Protein AF-A0A819NB88-F1 (afdb_monomer)

Structure (mmCIF, N/CA/C/O backbone):
data_AF-A0A819NB88-F1
#
_entry.id   AF-A0A819NB88-F1
#
loop_
_atom_site.group_PDB
_atom_site.id
_atom_site.type_symbol
_atom_site.label_atom_id
_atom_site.label_alt_id
_atom_site.label_comp_id
_atom_site.label_asym_id
_atom_site.label_entity_id
_atom_site.label_seq_id
_atom_site.pdbx_PDB_ins_code
_atom_site.Cartn_x
_atom_site.Cartn_y
_atom_site.Cartn_z
_atom_site.occupancy
_atom_site.B_iso_or_equiv
_atom_site.auth_seq_id
_atom_site.auth_comp_id
_atom_site.auth_asym_id
_atom_site.auth_atom_id
_atom_site.pdbx_PDB_model_num
ATOM 1 N N . MET A 1 1 ? -44.903 0.364 120.765 1.00 41.03 1 MET A N 1
ATOM 2 C CA . MET A 1 1 ? -45.884 1.171 120.006 1.00 41.03 1 MET A CA 1
ATOM 3 C C . MET A 1 1 ? -45.402 2.608 120.099 1.00 41.03 1 MET A C 1
ATOM 5 O O . MET A 1 1 ? -45.440 3.123 121.202 1.00 41.03 1 MET A O 1
ATOM 9 N N . LEU A 1 2 ? -44.846 3.276 119.097 1.00 46.16 2 LEU A N 1
ATOM 10 C CA . LEU A 1 2 ? -44.541 3.015 117.688 1.00 46.16 2 LEU A CA 1
ATOM 11 C C . LEU A 1 2 ? -43.170 3.693 117.451 1.00 46.16 2 LEU A C 1
ATOM 13 O O . LEU A 1 2 ? -42.995 4.814 117.918 1.00 46.16 2 LEU A O 1
ATOM 17 N N . GLU A 1 3 ? -42.210 3.021 116.813 1.00 48.19 3 GLU A N 1
ATOM 18 C CA . GLU A 1 3 ? -40.995 3.675 116.294 1.00 48.19 3 GLU A CA 1
ATOM 19 C C . GLU A 1 3 ? -41.360 4.338 114.958 1.00 48.19 3 GLU A C 1
ATOM 21 O O . GLU A 1 3 ? -41.889 3.677 114.063 1.00 48.19 3 GLU A O 1
ATOM 26 N N . GLU A 1 4 ? -41.154 5.652 114.853 1.00 57.44 4 GLU A N 1
ATOM 27 C CA . GLU A 1 4 ? -41.230 6.382 113.587 1.00 57.44 4 GLU A CA 1
ATOM 28 C C . GLU A 1 4 ? -39.918 6.162 112.831 1.00 57.44 4 GLU A C 1
ATOM 30 O O . GLU A 1 4 ? -38.840 6.495 113.318 1.00 57.44 4 GLU A O 1
ATOM 35 N N . ASN A 1 5 ? -40.019 5.552 111.652 1.00 51.88 5 ASN A N 1
ATOM 36 C CA . ASN A 1 5 ? -38.890 5.319 110.764 1.00 51.88 5 ASN A CA 1
ATOM 37 C C . ASN A 1 5 ? -38.631 6.590 109.947 1.00 51.88 5 ASN A C 1
ATOM 39 O O . ASN A 1 5 ? -39.502 7.035 109.199 1.00 51.88 5 ASN A O 1
ATOM 43 N N . GLU A 1 6 ? -37.430 7.140 110.080 1.00 57.09 6 GLU A N 1
ATOM 44 C CA . GLU A 1 6 ? -36.880 8.182 109.217 1.00 57.09 6 GLU A CA 1
ATOM 45 C C . GLU A 1 6 ? -36.514 7.536 107.870 1.00 57.09 6 GLU A C 1
ATOM 47 O O . GLU A 1 6 ? -35.694 6.619 107.806 1.00 57.09 6 GLU A O 1
ATOM 52 N N . TYR A 1 7 ? -37.223 7.923 106.809 1.00 55.72 7 TYR A N 1
ATOM 53 C CA . TYR A 1 7 ? -36.991 7.428 105.453 1.00 55.72 7 TYR A CA 1
ATOM 54 C C . TYR A 1 7 ? -35.897 8.295 104.817 1.00 55.72 7 TYR A C 1
ATOM 56 O O . TYR A 1 7 ? -36.127 9.470 104.542 1.00 55.72 7 TYR A O 1
ATOM 64 N N . ASP A 1 8 ? -34.706 7.718 104.669 1.00 55.00 8 ASP A N 1
ATOM 65 C CA . ASP A 1 8 ? -33.516 8.332 104.074 1.00 55.00 8 ASP A CA 1
ATOM 66 C C . ASP A 1 8 ? -33.595 8.217 102.542 1.00 55.00 8 ASP A C 1
ATOM 68 O O . ASP A 1 8 ? -33.533 7.118 101.986 1.00 55.00 8 ASP A O 1
ATOM 72 N N . ASP A 1 9 ? -33.808 9.354 101.880 1.00 57.56 9 ASP A N 1
ATOM 73 C CA . ASP A 1 9 ? -33.919 9.493 100.427 1.00 57.56 9 ASP A CA 1
ATOM 74 C C . ASP A 1 9 ? -32.519 9.741 99.845 1.00 57.56 9 ASP A C 1
ATOM 76 O O . ASP A 1 9 ? -32.111 10.877 99.601 1.00 57.56 9 ASP A O 1
ATOM 80 N N . ASN A 1 10 ? -31.739 8.667 99.700 1.00 53.78 10 ASN A N 1
ATOM 81 C CA . ASN A 1 10 ? -30.510 8.684 98.909 1.00 53.78 10 ASN A CA 1
ATOM 82 C C . ASN A 1 10 ? -30.825 8.161 97.503 1.00 53.78 10 ASN A C 1
ATOM 84 O O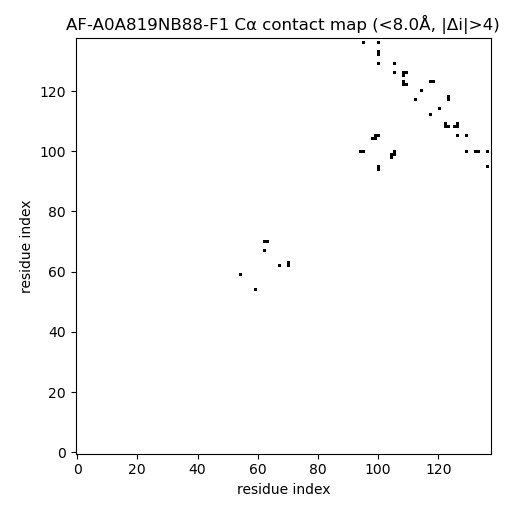 . ASN A 1 10 ? -30.751 6.960 97.237 1.00 53.78 10 ASN A O 1
ATOM 88 N N . ASP A 1 11 ? -31.171 9.081 96.604 1.00 56.72 11 ASP A N 1
ATOM 89 C CA . ASP A 1 11 ? -31.129 8.856 95.160 1.00 56.72 11 ASP A CA 1
ATOM 90 C C . ASP A 1 11 ? -29.655 8.791 94.710 1.00 56.72 11 ASP A C 1
ATOM 92 O O . ASP A 1 11 ? -29.019 9.804 94.414 1.00 56.72 11 ASP A O 1
ATOM 96 N N . ASP A 1 12 ? -29.090 7.583 94.669 1.00 61.56 12 ASP A N 1
ATOM 97 C CA . ASP A 1 12 ? -27.835 7.312 93.963 1.00 61.56 12 ASP A CA 1
ATOM 98 C C . ASP A 1 12 ? -28.084 7.394 92.444 1.00 61.56 12 ASP A C 1
ATOM 100 O O . ASP A 1 12 ? -28.512 6.431 91.799 1.00 61.56 12 ASP A O 1
ATOM 104 N N . GLU A 1 13 ? -27.813 8.559 91.855 1.00 64.00 13 GLU A N 1
ATOM 105 C CA . GLU A 1 13 ? -27.727 8.736 90.404 1.00 64.00 13 GLU A CA 1
ATOM 106 C C . GLU A 1 13 ? -26.443 8.049 89.887 1.00 64.00 13 GLU A C 1
ATOM 108 O O . GLU A 1 13 ? -25.339 8.400 90.316 1.00 64.00 13 GLU A O 1
ATOM 113 N N . PRO A 1 14 ? -26.524 7.046 88.991 1.00 58.50 14 PRO A N 1
ATOM 114 C CA . PRO A 1 14 ? -25.333 6.346 88.530 1.00 58.50 14 PRO A CA 1
ATOM 115 C C . PRO A 1 14 ? -24.528 7.227 87.561 1.00 58.50 14 PRO A C 1
ATOM 117 O O . PRO A 1 14 ? -24.892 7.392 86.397 1.00 58.50 14 PRO A O 1
ATOM 120 N N . GLU A 1 15 ? -23.397 7.767 88.022 1.00 60.06 15 GLU A N 1
ATOM 121 C CA . GLU A 1 15 ? -22.388 8.393 87.159 1.00 60.06 15 GLU A CA 1
ATOM 122 C C . GLU A 1 15 ? -21.710 7.331 86.269 1.00 60.06 15 GLU A C 1
ATOM 124 O O . GLU A 1 15 ? -20.837 6.573 86.704 1.00 60.06 15 GLU A O 1
ATOM 129 N N . ASP A 1 16 ? -22.080 7.284 84.989 1.00 65.69 16 ASP A N 1
ATOM 130 C CA . ASP A 1 16 ? -21.392 6.458 83.994 1.00 65.69 16 ASP A CA 1
ATOM 131 C C . ASP A 1 16 ? -19.926 6.924 83.803 1.00 65.69 16 ASP A C 1
ATOM 133 O O . ASP A 1 16 ? -19.669 8.102 83.522 1.00 65.69 16 ASP A O 1
ATOM 137 N N . PRO A 1 17 ? -18.917 6.030 83.873 1.00 66.88 17 PRO A N 1
ATOM 138 C CA . PRO A 1 17 ? -17.519 6.439 83.812 1.00 66.88 17 PRO A CA 1
ATOM 139 C C . PRO A 1 17 ? -17.124 6.964 82.412 1.00 66.88 17 PRO A C 1
ATOM 141 O O . PRO A 1 17 ? -17.436 6.341 81.388 1.00 66.88 17 PRO A O 1
ATOM 144 N N . PRO A 1 18 ? -16.301 8.033 82.320 1.00 61.72 18 PRO A N 1
ATOM 145 C CA . PRO A 1 18 ? -15.961 8.744 81.071 1.00 61.72 18 PRO A CA 1
ATOM 146 C C . PRO A 1 18 ? -15.148 7.916 80.057 1.00 61.72 18 PRO A C 1
ATOM 148 O O . PRO A 1 18 ? -14.792 8.390 78.974 1.00 61.72 18 PRO A O 1
ATOM 151 N N . ILE A 1 19 ? -14.807 6.680 80.416 1.00 61.75 19 ILE A N 1
ATOM 152 C CA . ILE A 1 19 ? -13.988 5.748 79.642 1.00 61.75 19 ILE A CA 1
ATOM 153 C C . ILE A 1 19 ? -14.857 4.990 78.622 1.00 61.75 19 ILE A C 1
ATOM 155 O O . ILE A 1 19 ? -14.417 4.770 77.491 1.00 61.75 19 ILE A O 1
ATOM 159 N N . ILE A 1 20 ? -16.113 4.680 78.969 1.00 61.00 20 ILE A N 1
ATOM 160 C CA . ILE A 1 20 ? -17.035 3.893 78.130 1.00 61.00 20 ILE A CA 1
ATOM 161 C C . ILE A 1 20 ? -17.519 4.728 76.931 1.00 61.00 20 ILE A C 1
ATOM 163 O O . ILE A 1 20 ? -17.490 4.267 75.788 1.00 61.00 20 ILE A O 1
ATOM 167 N N . LEU A 1 21 ? -17.821 6.011 77.158 1.00 64.88 21 LEU A N 1
ATOM 168 C CA . LEU A 1 21 ? -18.201 6.970 76.110 1.00 64.88 21 LEU A CA 1
ATOM 169 C C . LEU A 1 21 ? -17.074 7.223 75.090 1.00 64.88 21 LEU A C 1
ATOM 171 O O . LEU A 1 21 ? -17.323 7.365 73.889 1.00 64.88 21 LEU A O 1
ATOM 175 N N . LYS A 1 22 ? -15.809 7.246 75.538 1.00 62.16 22 LYS A N 1
ATOM 176 C CA . LYS A 1 22 ? -14.650 7.403 74.639 1.00 62.16 22 LYS A CA 1
ATOM 177 C C . LYS A 1 22 ? -14.455 6.181 73.743 1.00 62.16 22 LYS A C 1
ATOM 179 O O . LYS A 1 22 ? -14.184 6.349 72.552 1.00 62.16 22 LYS A O 1
ATOM 184 N N . GLN A 1 23 ? -14.635 4.976 74.287 1.00 64.81 23 GLN A N 1
ATOM 185 C CA . GLN A 1 23 ? -14.566 3.734 73.514 1.00 64.81 23 GLN A CA 1
ATOM 186 C C . GLN A 1 23 ? -15.693 3.638 72.476 1.00 64.81 23 GLN A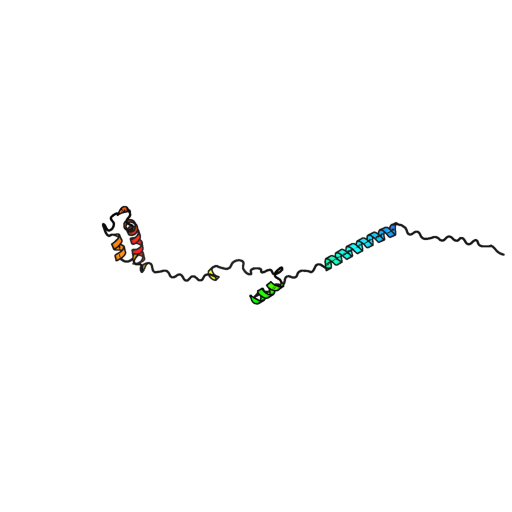 C 1
ATOM 188 O O . GLN A 1 23 ? -15.427 3.257 71.337 1.00 64.81 23 GLN A O 1
ATOM 193 N N . GLN A 1 24 ? -16.914 4.068 72.813 1.00 69.06 24 GLN A N 1
ATOM 194 C CA . GLN A 1 24 ? -18.048 4.109 71.877 1.00 69.06 24 GLN A CA 1
ATOM 195 C C . GLN A 1 24 ? -17.827 5.075 70.700 1.00 69.06 24 GLN A C 1
ATOM 197 O O . GLN A 1 24 ? -18.223 4.794 69.565 1.00 69.06 24 GLN A O 1
ATOM 202 N N . LYS A 1 25 ? -17.148 6.205 70.926 1.00 74.44 25 LYS A N 1
ATOM 203 C CA . LYS A 1 25 ? -16.829 7.165 69.857 1.00 74.44 25 LYS A CA 1
ATOM 204 C C . LYS A 1 25 ? -15.750 6.644 68.899 1.00 74.44 25 LYS A C 1
ATOM 206 O O . LYS A 1 25 ? -15.816 6.897 67.702 1.00 74.44 25 LYS A O 1
ATOM 211 N N . GLN A 1 26 ? -14.762 5.905 69.402 1.00 78.62 26 GLN A N 1
ATOM 212 C CA . GLN A 1 26 ? -13.693 5.355 68.560 1.00 78.62 26 GLN A CA 1
ATOM 213 C C . GLN A 1 26 ? -14.174 4.179 67.704 1.00 78.62 26 GLN A C 1
ATOM 215 O O . GLN A 1 26 ? -13.838 4.103 66.523 1.00 78.62 26 GLN A O 1
ATOM 220 N N . THR A 1 27 ? -15.004 3.294 68.261 1.00 85.06 27 THR A N 1
ATOM 221 C CA . THR A 1 27 ? -15.571 2.166 67.509 1.00 85.06 27 THR A CA 1
ATOM 222 C C . THR A 1 27 ? -16.519 2.643 66.415 1.00 85.06 27 THR A C 1
ATOM 224 O O . THR A 1 27 ? -16.420 2.170 65.286 1.00 85.06 27 THR A O 1
ATOM 227 N N . THR A 1 28 ? -17.371 3.634 66.688 1.00 88.06 28 THR A N 1
ATOM 228 C CA . THR A 1 28 ? -18.254 4.222 65.663 1.00 88.06 28 THR A CA 1
ATOM 229 C C . THR A 1 28 ? -17.474 4.876 64.524 1.00 88.06 28 THR A C 1
ATOM 231 O O . THR A 1 28 ? -17.836 4.691 63.366 1.00 88.06 28 THR A O 1
ATOM 234 N N . TRP A 1 29 ? -16.364 5.563 64.808 1.00 88.31 29 TRP A N 1
ATOM 235 C CA . TRP A 1 29 ? -15.491 6.119 63.766 1.00 88.31 29 TRP A CA 1
ATOM 236 C C . TRP A 1 29 ? -14.850 5.036 62.895 1.00 88.31 29 TRP A C 1
ATOM 238 O O . TRP A 1 29 ? -14.788 5.193 61.675 1.00 88.31 29 TRP A O 1
ATOM 248 N N . LEU A 1 30 ? -14.424 3.921 63.496 1.00 91.25 30 LEU A N 1
ATOM 249 C CA . LEU A 1 30 ? -13.908 2.772 62.751 1.00 91.25 30 LEU A CA 1
ATOM 250 C C . LEU A 1 30 ? -14.988 2.153 61.860 1.00 91.25 30 LEU A C 1
ATOM 252 O O . LEU A 1 30 ? -14.739 1.957 60.675 1.00 91.25 30 LEU A O 1
ATOM 256 N N . TYR A 1 31 ? -16.193 1.916 62.385 1.00 92.50 31 TYR A N 1
ATOM 257 C CA . TYR A 1 31 ? -17.306 1.377 61.597 1.00 92.50 31 TYR A CA 1
ATOM 258 C C . TYR A 1 31 ? -17.726 2.314 60.458 1.00 92.50 31 TYR A C 1
ATOM 260 O O . TYR A 1 31 ? -17.940 1.846 59.342 1.00 92.50 31 TYR A O 1
ATOM 268 N N . MET A 1 32 ? -17.782 3.627 60.697 1.00 90.81 32 MET A N 1
ATOM 269 C CA . MET A 1 32 ? -18.099 4.614 59.660 1.00 90.81 32 MET A CA 1
ATOM 270 C C . MET A 1 32 ? -17.015 4.681 58.579 1.00 90.81 32 MET A C 1
ATOM 272 O O . MET A 1 32 ? -17.339 4.705 57.394 1.00 90.81 32 MET A O 1
ATOM 276 N N . SER A 1 33 ? -15.735 4.652 58.962 1.00 91.75 33 SER A N 1
ATOM 277 C CA . SER A 1 33 ? -14.612 4.598 58.016 1.00 91.75 33 SER A CA 1
ATOM 278 C C . SER A 1 33 ? -14.663 3.333 57.154 1.00 91.75 33 SER A C 1
ATOM 280 O O . SER A 1 33 ? -14.572 3.398 55.928 1.00 91.75 33 SER A O 1
ATOM 282 N N . LEU A 1 34 ? -14.900 2.180 57.783 1.00 92.31 34 LEU A N 1
ATOM 283 C CA . LEU A 1 34 ? -14.989 0.887 57.108 1.00 92.31 34 LEU A CA 1
ATOM 284 C C . LEU A 1 34 ? -16.197 0.840 56.158 1.00 92.31 34 LEU A C 1
ATOM 286 O O . LEU A 1 34 ? -16.061 0.382 55.027 1.00 92.31 34 LEU A O 1
ATOM 290 N N . TYR A 1 35 ? -17.342 1.399 56.562 1.00 93.69 35 TYR A N 1
ATOM 291 C CA . TYR A 1 35 ? -18.529 1.532 55.713 1.00 93.69 35 TYR A CA 1
ATOM 292 C C . TYR A 1 35 ? -18.273 2.415 54.482 1.00 93.69 35 TYR A C 1
ATOM 294 O O . TYR A 1 35 ? -18.648 2.044 53.370 1.00 93.69 35 TYR A O 1
ATOM 302 N N . VAL A 1 36 ? -17.583 3.549 54.651 1.00 92.81 36 VAL A N 1
ATOM 303 C CA . VAL A 1 36 ? -17.209 4.437 53.537 1.00 92.81 36 VAL A CA 1
ATOM 304 C C . VAL A 1 36 ? -16.252 3.735 52.571 1.00 92.81 36 VAL A C 1
ATOM 306 O O . VAL A 1 36 ? -16.469 3.786 51.362 1.00 92.81 36 VAL A O 1
ATOM 309 N N . LEU A 1 37 ? -15.236 3.031 53.078 1.00 89.56 37 LEU A N 1
ATOM 310 C CA . LEU A 1 37 ? -14.299 2.266 52.247 1.00 89.56 37 LEU A CA 1
ATOM 311 C C . LEU A 1 37 ? -15.004 1.173 51.439 1.00 89.56 37 LEU A C 1
ATOM 313 O O . LEU A 1 37 ? -14.732 1.012 50.250 1.00 89.56 37 LEU A O 1
ATOM 317 N N . LEU A 1 38 ? -15.935 0.452 52.062 1.00 90.12 38 LEU A N 1
ATOM 318 C CA . LEU A 1 38 ? -16.703 -0.612 51.417 1.00 90.12 38 LEU A CA 1
ATOM 319 C C . LEU A 1 38 ? -17.643 -0.034 50.346 1.00 90.12 38 LEU A C 1
ATOM 321 O O . LEU A 1 38 ? -17.714 -0.557 49.234 1.00 90.12 38 LEU A O 1
ATOM 325 N N . TYR A 1 39 ? -18.283 1.100 50.638 1.00 91.38 39 TYR A N 1
ATOM 326 C CA . TYR A 1 39 ? -19.127 1.826 49.690 1.00 91.38 39 TYR A CA 1
ATOM 327 C C . TYR A 1 39 ? -18.345 2.330 48.467 1.00 91.38 39 TYR A C 1
ATOM 329 O O . TYR A 1 39 ? -18.809 2.183 47.336 1.00 91.38 39 TYR A O 1
ATOM 337 N N . VAL A 1 40 ? -17.144 2.881 48.667 1.00 88.44 40 VAL A N 1
ATOM 338 C CA . VAL A 1 40 ? -16.262 3.316 47.569 1.00 88.44 40 VAL A CA 1
ATOM 339 C C . VAL A 1 40 ? -15.729 2.114 46.785 1.00 88.44 40 VAL A C 1
ATOM 341 O O . VAL A 1 40 ? -15.708 2.150 45.558 1.00 88.44 40 VAL A O 1
ATOM 344 N N . GLY A 1 41 ? -15.358 1.027 47.466 1.00 84.56 41 GLY A N 1
ATOM 345 C CA . GLY A 1 41 ? -14.892 -0.215 46.848 1.00 84.56 41 GLY A CA 1
ATOM 346 C C . GLY A 1 41 ? -15.917 -0.816 45.885 1.00 84.56 41 GLY A C 1
ATOM 347 O O . GLY A 1 41 ? -15.578 -1.091 44.735 1.00 84.56 41 GLY A O 1
ATOM 348 N N . LEU A 1 42 ? -17.175 -0.931 46.327 1.00 82.50 42 LEU A N 1
ATOM 349 C CA . LEU A 1 42 ? -18.306 -1.433 45.532 1.00 82.50 42 LEU A CA 1
ATOM 350 C C . LEU A 1 42 ? -18.655 -0.541 44.334 1.00 82.50 42 LEU A C 1
ATOM 352 O O . LEU A 1 42 ? -19.232 -1.015 43.359 1.00 82.50 42 LEU A O 1
ATOM 356 N N . ARG A 1 43 ? -18.335 0.755 44.410 1.00 81.94 43 ARG A N 1
ATOM 357 C CA . ARG A 1 43 ? -18.595 1.722 43.339 1.00 81.94 43 ARG A CA 1
ATOM 358 C C . ARG A 1 43 ? -17.600 1.635 42.192 1.00 81.94 43 ARG A C 1
ATOM 360 O O . ARG A 1 43 ? -17.896 2.250 41.178 1.00 81.94 43 ARG A O 1
ATOM 367 N N . ASN A 1 44 ? -16.471 0.931 42.314 1.00 73.31 44 ASN A N 1
ATOM 368 C CA . ASN A 1 44 ? -15.522 0.784 41.208 1.00 73.31 44 ASN A CA 1
ATOM 369 C C . ASN A 1 44 ? -16.106 -0.182 40.166 1.00 73.31 44 ASN A C 1
ATOM 371 O O . ASN A 1 44 ? -16.107 -1.392 40.408 1.00 73.31 44 ASN A O 1
ATOM 375 N N . PRO A 1 45 ? -16.614 0.302 39.016 1.00 71.94 45 PRO A N 1
ATOM 376 C CA . PRO A 1 45 ? -17.075 -0.602 37.982 1.00 71.94 45 PRO A CA 1
ATOM 377 C C . PRO A 1 45 ? -15.847 -1.289 37.382 1.00 71.94 45 PRO A C 1
ATOM 379 O O . PRO A 1 45 ? -14.891 -0.635 36.960 1.00 71.94 45 PRO A O 1
ATOM 382 N N . GLN A 1 46 ? -15.849 -2.618 37.351 1.00 70.06 46 GLN A N 1
ATOM 383 C CA . GLN A 1 46 ? -14.808 -3.357 36.651 1.00 70.06 46 GLN A CA 1
ATOM 384 C C . GLN A 1 46 ? -14.999 -3.128 35.146 1.00 70.06 46 GLN A C 1
ATOM 386 O O . GLN A 1 46 ? -15.967 -3.614 34.563 1.00 70.06 46 GLN A O 1
ATOM 391 N N . ALA A 1 47 ? -14.096 -2.369 34.521 1.00 73.06 47 ALA A N 1
ATOM 392 C CA . ALA A 1 47 ? -14.099 -2.191 33.075 1.00 73.06 47 ALA A CA 1
ATOM 393 C C . ALA A 1 47 ? -13.832 -3.548 32.407 1.00 73.06 47 ALA A C 1
ATOM 395 O O . ALA A 1 47 ? -12.773 -4.149 32.603 1.00 73.06 47 ALA A O 1
ATOM 396 N N . GLN A 1 48 ? -14.808 -4.053 31.653 1.00 77.25 48 GLN A N 1
ATOM 397 C CA . GLN A 1 48 ? -14.646 -5.264 30.855 1.00 77.25 48 GLN A CA 1
ATOM 398 C C . GLN A 1 48 ? -14.265 -4.876 29.429 1.00 77.25 48 GLN A C 1
ATOM 400 O O . GLN A 1 48 ? -14.937 -4.064 28.799 1.00 77.25 48 GLN A O 1
ATOM 405 N N . VAL A 1 49 ? -13.183 -5.467 28.923 1.00 80.44 49 VAL A N 1
ATOM 406 C CA . VAL A 1 49 ? -12.762 -5.303 27.530 1.00 80.44 49 VAL A CA 1
ATOM 407 C C . VAL A 1 49 ? -13.437 -6.389 26.702 1.00 80.44 49 VAL A C 1
ATOM 409 O O . VAL A 1 49 ? -13.203 -7.575 26.930 1.00 80.44 49 VAL A O 1
ATOM 412 N N . ILE A 1 50 ? -14.268 -5.985 25.743 1.00 82.50 50 ILE A N 1
ATOM 413 C CA . ILE A 1 50 ? -14.927 -6.897 24.804 1.00 82.50 50 ILE A CA 1
ATOM 414 C C . ILE A 1 50 ? -14.118 -6.912 23.509 1.00 82.50 50 ILE A C 1
ATOM 416 O O . ILE A 1 50 ? -13.862 -5.867 22.914 1.00 82.50 50 ILE A O 1
ATOM 420 N N . THR A 1 51 ? -13.711 -8.100 23.065 1.00 81.62 51 THR A N 1
ATOM 421 C CA . THR A 1 51 ? -12.996 -8.290 21.800 1.00 81.62 51 THR A CA 1
ATOM 422 C C . THR A 1 51 ? -13.967 -8.733 20.709 1.00 81.62 51 THR A C 1
ATOM 424 O O . THR A 1 51 ? -14.682 -9.721 20.857 1.00 81.62 51 THR A O 1
ATOM 427 N N . ILE A 1 52 ? -13.993 -8.000 19.593 1.00 80.06 52 ILE A N 1
ATOM 428 C CA . ILE A 1 52 ? -14.849 -8.293 18.437 1.00 80.06 52 ILE A CA 1
ATOM 429 C C . ILE A 1 52 ? -13.940 -8.623 17.250 1.00 80.06 52 ILE A C 1
ATOM 431 O O . ILE A 1 52 ? -13.138 -7.792 16.829 1.00 80.06 52 ILE A O 1
ATOM 435 N N . ALA A 1 53 ? -14.044 -9.839 16.714 1.00 82.00 53 ALA A N 1
ATOM 436 C CA . ALA A 1 53 ? -13.346 -10.260 15.500 1.00 82.00 53 ALA A CA 1
ATOM 437 C C . ALA A 1 53 ? -14.185 -11.308 14.744 1.00 82.00 53 ALA A C 1
ATOM 439 O O . ALA A 1 53 ? -14.692 -12.229 15.389 1.00 82.00 53 ALA A O 1
ATOM 440 N N . PRO A 1 54 ? -14.310 -11.235 13.403 1.00 79.81 54 PRO A N 1
ATOM 441 C CA . PRO A 1 54 ? -13.756 -10.232 12.483 1.00 79.81 54 PRO A CA 1
ATOM 442 C C . PRO A 1 54 ? -14.582 -8.931 12.438 1.00 79.81 54 PRO A C 1
ATOM 444 O O . PRO A 1 54 ? -15.807 -8.969 12.402 1.00 79.81 54 PRO A O 1
ATOM 447 N N . ILE A 1 55 ? -13.910 -7.777 12.402 1.00 83.19 55 ILE A N 1
ATOM 448 C CA . ILE A 1 55 ? -14.551 -6.463 12.221 1.00 83.19 55 ILE A CA 1
ATOM 449 C C . ILE A 1 55 ? -14.715 -6.170 10.723 1.00 83.19 55 ILE A C 1
ATOM 451 O O . ILE A 1 55 ? -13.744 -6.206 9.967 1.00 83.19 55 ILE A O 1
ATOM 455 N N . THR A 1 56 ? -15.939 -5.866 10.293 1.00 86.50 56 THR A N 1
ATOM 456 C CA . THR A 1 56 ? -16.244 -5.252 8.988 1.00 86.50 56 THR A CA 1
ATOM 457 C C . THR A 1 56 ? -16.322 -3.730 9.111 1.00 86.50 56 THR A C 1
ATOM 459 O O . THR A 1 56 ? -16.556 -3.208 10.198 1.00 86.50 56 THR A O 1
ATOM 462 N N . LEU A 1 57 ? -16.164 -3.009 7.992 1.00 87.38 57 LEU A N 1
ATOM 463 C CA . LEU A 1 57 ? -16.189 -1.535 7.970 1.00 87.38 57 LEU A CA 1
ATOM 464 C C . LEU A 1 57 ? -17.468 -0.951 8.588 1.00 87.38 57 LEU A C 1
ATOM 466 O O . LEU A 1 57 ? -17.379 -0.072 9.429 1.00 87.38 57 LEU A O 1
ATOM 470 N N . ASN A 1 58 ? -18.640 -1.503 8.259 1.00 90.38 58 ASN A N 1
ATOM 471 C CA . ASN A 1 58 ? -19.911 -0.997 8.790 1.00 90.38 58 ASN A CA 1
ATOM 472 C C . ASN A 1 58 ? -20.011 -1.129 10.322 1.00 90.38 58 ASN A C 1
ATOM 474 O O . ASN A 1 58 ? -20.477 -0.220 10.995 1.00 90.38 58 ASN A O 1
ATOM 478 N N . ILE A 1 59 ? -19.533 -2.251 10.873 1.00 89.00 59 ILE A N 1
ATOM 479 C CA . ILE A 1 59 ? -19.503 -2.488 12.324 1.00 89.00 59 ILE A CA 1
ATOM 480 C C . ILE A 1 59 ? -18.528 -1.509 12.987 1.00 89.00 59 ILE A C 1
ATOM 482 O O . ILE A 1 59 ? -18.833 -0.944 14.031 1.00 89.00 59 ILE A O 1
ATOM 486 N N . PHE A 1 60 ? -17.365 -1.281 12.370 1.00 90.12 60 PHE A N 1
ATOM 487 C CA . PHE A 1 60 ? -16.401 -0.302 12.862 1.00 90.12 60 PHE A CA 1
ATOM 488 C C . PHE A 1 60 ? -16.989 1.110 12.906 1.00 90.12 60 PHE A C 1
ATOM 490 O O . PHE A 1 60 ? -16.855 1.765 13.933 1.00 90.12 60 PHE A O 1
ATOM 497 N N . ASP A 1 61 ? -17.660 1.554 11.843 1.00 91.75 61 ASP A N 1
ATOM 498 C CA . ASP A 1 61 ? -18.251 2.893 11.782 1.00 91.75 61 ASP A CA 1
ATOM 499 C C . ASP A 1 61 ? -19.309 3.087 12.882 1.00 91.75 61 ASP A C 1
ATOM 501 O O . ASP A 1 61 ? -19.306 4.107 13.571 1.00 91.75 61 ASP A O 1
ATOM 505 N N . GLU A 1 62 ? -20.161 2.084 13.118 1.00 92.31 62 GLU A N 1
ATOM 506 C CA . GLU A 1 62 ? -21.154 2.100 14.202 1.00 92.31 62 GLU A CA 1
ATOM 507 C C . GLU A 1 62 ? -20.498 2.165 15.594 1.00 92.31 62 GLU A C 1
ATOM 509 O O . GLU A 1 62 ? -20.862 3.004 16.419 1.00 92.31 62 GLU A O 1
ATOM 514 N N . LEU A 1 63 ? -19.491 1.325 15.855 1.00 90.00 63 LEU A N 1
ATOM 515 C CA . LEU A 1 63 ? -18.756 1.313 17.127 1.00 90.00 63 LEU A CA 1
ATOM 516 C C . LEU A 1 63 ? -17.933 2.587 17.345 1.00 90.00 63 LEU A C 1
ATOM 518 O O . LEU A 1 63 ? -17.782 3.032 18.481 1.00 90.00 63 LEU A O 1
ATOM 522 N N . TYR A 1 64 ? -17.402 3.172 16.275 1.00 90.12 64 TYR A N 1
ATOM 523 C CA . TYR A 1 64 ? -16.647 4.415 16.333 1.00 90.12 64 TYR A CA 1
ATOM 524 C C . TYR A 1 64 ? -17.546 5.598 16.706 1.00 90.12 64 TYR A C 1
ATOM 526 O O . TYR A 1 64 ? -17.114 6.468 17.456 1.00 90.12 64 TYR A O 1
ATOM 534 N N . LEU A 1 65 ? -18.800 5.623 16.240 1.00 93.00 65 LEU A N 1
ATOM 535 C CA . LEU A 1 65 ? -19.756 6.667 16.619 1.00 93.00 65 LEU A CA 1
ATOM 536 C C . LEU A 1 65 ? -20.122 6.615 18.111 1.00 93.00 65 LEU A C 1
ATOM 538 O O . LEU A 1 65 ? -20.229 7.667 18.737 1.00 93.00 65 LEU A O 1
ATOM 542 N N . GLU A 1 66 ? -20.281 5.417 18.676 1.00 92.31 66 GLU A N 1
ATOM 543 C CA . GLU A 1 66 ? -20.755 5.235 20.056 1.00 92.31 66 GLU A CA 1
ATOM 544 C C . GLU A 1 66 ? -19.616 5.214 21.095 1.00 92.31 66 GLU A C 1
ATOM 546 O O . GLU A 1 66 ? -19.765 5.733 22.199 1.00 92.31 66 GLU A O 1
ATOM 551 N N . TYR A 1 67 ? -18.456 4.641 20.757 1.00 90.12 67 TYR A N 1
ATOM 552 C CA . TYR A 1 67 ? -17.394 4.321 21.721 1.00 90.12 67 TYR A CA 1
ATOM 553 C C . TYR A 1 67 ? -16.019 4.890 21.347 1.00 90.12 67 TYR A C 1
ATOM 555 O O . TYR A 1 67 ? -15.005 4.332 21.764 1.00 90.12 67 TYR A O 1
ATOM 563 N N . ASN A 1 68 ? -15.948 5.992 20.587 1.00 87.25 68 ASN A N 1
ATOM 564 C CA . ASN A 1 68 ? -14.678 6.530 20.063 1.00 87.25 68 ASN A CA 1
ATOM 565 C C . ASN A 1 68 ? -13.564 6.641 21.126 1.00 87.25 68 ASN A C 1
ATOM 567 O O . ASN A 1 68 ? -12.416 6.304 20.848 1.00 87.25 68 ASN A O 1
ATOM 571 N N . GLU A 1 69 ? -13.913 7.068 22.345 1.00 87.12 69 GLU A N 1
ATOM 572 C CA . GLU A 1 69 ? -12.938 7.387 23.395 1.00 87.12 69 GLU A CA 1
ATOM 573 C C . GLU A 1 69 ? -12.350 6.136 24.066 1.00 87.12 69 GLU A C 1
ATOM 575 O O . GLU A 1 69 ? -11.289 6.199 24.687 1.00 87.12 69 GLU A O 1
ATOM 580 N N . THR A 1 70 ? -13.033 4.994 23.958 1.00 88.75 70 THR A N 1
ATOM 581 C CA . THR A 1 70 ? -12.649 3.728 24.603 1.00 88.75 70 THR A CA 1
ATOM 582 C C . THR A 1 70 ? -12.329 2.620 23.600 1.00 88.75 70 THR A C 1
ATOM 584 O O . THR A 1 70 ? -11.843 1.555 23.993 1.00 88.75 70 THR A O 1
ATOM 587 N N . LEU A 1 71 ? -12.552 2.862 22.304 1.00 87.56 71 LEU A N 1
ATOM 588 C CA . LEU A 1 71 ? -12.269 1.922 21.228 1.00 87.56 71 LEU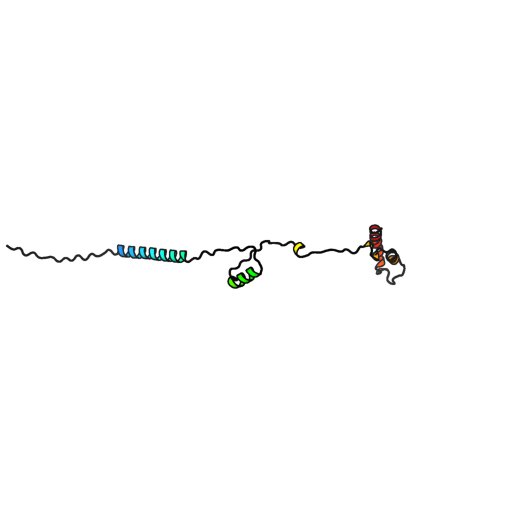 A CA 1
ATOM 589 C C . LEU A 1 71 ? -10.753 1.748 21.039 1.00 87.56 71 LEU A C 1
ATOM 591 O O . LEU A 1 71 ? -10.017 2.707 20.820 1.00 87.56 71 LEU A O 1
ATOM 595 N N . SER A 1 72 ? -10.282 0.500 21.061 1.00 86.31 72 SER A N 1
ATOM 596 C CA . SER A 1 72 ? -8.885 0.154 20.782 1.00 86.31 72 SER A CA 1
ATOM 597 C C . SER A 1 72 ? -8.812 -0.888 19.671 1.00 86.31 72 SER A C 1
ATOM 599 O O . SER A 1 72 ? -9.407 -1.961 19.779 1.00 86.31 72 SER A O 1
ATOM 601 N N . CYS A 1 73 ? -8.082 -0.574 18.597 1.00 83.75 73 CYS A N 1
ATOM 602 C CA . CYS A 1 73 ? -7.898 -1.450 17.439 1.00 83.75 73 CYS A CA 1
ATOM 603 C C . CYS A 1 73 ? -6.471 -2.016 17.412 1.00 83.75 73 CYS A C 1
ATOM 605 O O . CYS A 1 73 ? -5.588 -1.427 16.782 1.00 83.75 73 CYS A O 1
ATOM 607 N N . PRO A 1 74 ? -6.209 -3.153 18.079 1.00 83.69 74 PRO A N 1
ATOM 608 C CA . PRO A 1 74 ? -4.920 -3.814 17.968 1.00 83.69 74 PRO A CA 1
ATOM 609 C C . PRO A 1 74 ? -4.741 -4.397 16.561 1.00 83.69 74 PRO A C 1
ATOM 611 O O . PRO A 1 74 ? -5.618 -5.081 16.030 1.00 83.69 74 PRO A O 1
ATOM 614 N N . CYS A 1 75 ? -3.580 -4.158 15.951 1.00 79.94 75 CYS A N 1
ATOM 615 C CA . CYS A 1 75 ? -3.236 -4.757 14.665 1.00 79.94 75 CYS A CA 1
ATOM 616 C C . CYS A 1 75 ? -3.078 -6.278 14.809 1.00 79.94 75 CYS A C 1
ATOM 618 O O . CYS A 1 75 ? -2.286 -6.744 15.625 1.00 79.94 75 CYS A O 1
ATOM 620 N N . SER A 1 76 ? -3.765 -7.057 13.965 1.00 80.56 76 SER A N 1
ATOM 621 C CA . SER A 1 76 ? -3.592 -8.520 13.923 1.00 80.56 76 SER A CA 1
ATOM 622 C C . SER A 1 76 ? -2.185 -8.930 13.467 1.00 80.56 76 SER A C 1
ATOM 624 O O . SER A 1 76 ? -1.671 -9.961 13.897 1.00 80.56 76 SER A O 1
ATOM 626 N N . THR A 1 77 ? -1.550 -8.114 12.622 1.00 81.06 77 THR A N 1
ATOM 627 C CA . THR A 1 77 ? -0.181 -8.319 12.136 1.00 81.06 77 THR A CA 1
ATOM 628 C C . THR A 1 77 ? 0.598 -7.013 12.199 1.00 81.06 77 THR A C 1
ATOM 630 O O . THR A 1 77 ? 0.101 -5.976 11.766 1.00 81.06 77 THR A O 1
ATOM 633 N N . THR A 1 78 ? 1.835 -7.062 12.685 1.00 80.81 78 THR A N 1
ATOM 634 C CA . THR A 1 78 ? 2.712 -5.887 12.823 1.00 80.81 78 THR A CA 1
ATOM 635 C C . THR A 1 78 ? 3.406 -5.486 11.523 1.00 80.81 78 THR A C 1
ATOM 637 O O . THR A 1 78 ? 3.864 -4.355 11.397 1.00 80.81 78 THR A O 1
ATOM 640 N N . MET A 1 79 ? 3.489 -6.393 10.548 1.00 82.31 79 MET A N 1
ATOM 641 C CA . MET A 1 79 ? 4.115 -6.145 9.251 1.00 82.31 79 MET A CA 1
ATOM 642 C C . MET A 1 79 ? 3.332 -6.854 8.152 1.00 82.31 79 MET A C 1
ATOM 644 O O . MET A 1 79 ? 3.056 -8.049 8.245 1.00 82.31 79 MET A O 1
ATOM 648 N N . VAL A 1 80 ? 3.008 -6.120 7.089 1.00 83.44 80 VAL A N 1
ATOM 649 C CA . VAL A 1 80 ? 2.378 -6.675 5.890 1.00 83.44 80 VAL A CA 1
ATOM 650 C C . VAL A 1 80 ? 3.433 -6.740 4.778 1.00 83.44 80 VAL A C 1
ATOM 652 O O . VAL A 1 80 ? 4.012 -5.708 4.439 1.00 83.44 80 VAL A O 1
ATOM 655 N N . PRO A 1 81 ? 3.718 -7.926 4.205 1.00 83.81 81 PRO A N 1
ATOM 656 C CA . PRO A 1 81 ? 4.687 -8.069 3.122 1.00 83.81 81 PRO A CA 1
ATOM 657 C C . PRO A 1 81 ? 4.390 -7.154 1.926 1.00 83.81 81 PRO A C 1
ATOM 659 O O . PRO A 1 81 ? 3.264 -7.130 1.434 1.00 83.81 81 PRO A O 1
ATOM 662 N N . TYR A 1 82 ? 5.415 -6.482 1.388 1.00 79.94 82 TYR A N 1
ATOM 663 C CA . TYR A 1 82 ? 5.281 -5.556 0.248 1.00 79.94 82 TYR A CA 1
ATOM 664 C C . TYR A 1 82 ? 4.610 -6.189 -0.984 1.00 79.94 82 TYR A C 1
ATOM 666 O O . TYR A 1 82 ? 3.806 -5.551 -1.661 1.00 79.94 82 TYR A O 1
ATOM 674 N N . LYS A 1 83 ? 4.860 -7.486 -1.217 1.00 82.25 83 LYS A N 1
ATOM 675 C CA . LYS A 1 83 ? 4.235 -8.281 -2.291 1.00 82.25 83 LYS A CA 1
ATOM 676 C C . LYS A 1 83 ? 2.699 -8.288 -2.264 1.00 82.25 83 LYS A C 1
ATOM 678 O O . LYS A 1 83 ? 2.085 -8.602 -3.275 1.00 82.25 83 LYS A O 1
ATOM 683 N N . ASN A 1 84 ? 2.084 -7.988 -1.117 1.00 80.88 84 ASN A N 1
ATOM 684 C CA . ASN A 1 84 ? 0.628 -7.945 -0.977 1.00 80.88 84 ASN A CA 1
ATOM 685 C C . ASN A 1 84 ? 0.031 -6.641 -1.530 1.00 80.88 84 ASN A C 1
ATOM 687 O O . ASN A 1 84 ? -1.147 -6.615 -1.865 1.00 80.88 84 ASN A O 1
ATOM 691 N N . PHE A 1 85 ? 0.831 -5.576 -1.631 1.00 82.69 85 PHE A N 1
ATOM 692 C CA . PHE A 1 85 ? 0.394 -4.271 -2.135 1.00 82.69 85 PHE A CA 1
ATOM 693 C C . PHE A 1 85 ? 0.829 -4.023 -3.574 1.00 82.69 85 PHE A C 1
ATOM 695 O O . PHE A 1 85 ? 0.149 -3.315 -4.312 1.00 82.69 85 PHE A O 1
ATOM 702 N N . VAL A 1 86 ? 1.967 -4.592 -3.976 1.00 83.81 86 VAL A N 1
ATOM 703 C CA . VAL A 1 86 ? 2.565 -4.330 -5.283 1.00 83.81 86 VAL A CA 1
ATOM 704 C C . VAL A 1 86 ? 2.714 -5.628 -6.059 1.00 83.81 86 VAL A C 1
ATOM 706 O O . VAL A 1 86 ? 3.486 -6.513 -5.695 1.00 83.81 86 VAL A O 1
ATOM 709 N N . SER A 1 87 ? 1.978 -5.715 -7.167 1.00 81.50 87 SER A N 1
ATOM 710 C CA . SER A 1 87 ? 2.135 -6.760 -8.175 1.00 81.50 87 SER A CA 1
ATOM 711 C C . SER A 1 87 ? 2.923 -6.187 -9.347 1.00 81.50 87 SER A C 1
ATOM 713 O O . SER A 1 87 ? 2.392 -5.407 -10.137 1.00 81.50 87 SER A O 1
ATOM 715 N N . GLN A 1 88 ? 4.205 -6.539 -9.447 1.00 71.88 88 GLN A N 1
ATOM 716 C CA . GLN A 1 88 ? 5.060 -6.070 -10.532 1.00 71.88 88 GLN A CA 1
ATOM 717 C C . GLN A 1 88 ? 5.308 -7.195 -11.535 1.00 71.88 88 GLN A C 1
ATOM 719 O O . GLN A 1 88 ? 5.913 -8.216 -11.214 1.00 71.88 88 GLN A O 1
ATOM 724 N N . LYS A 1 89 ? 4.839 -7.000 -12.771 1.00 78.50 89 LYS A N 1
ATOM 725 C CA . LYS A 1 89 ? 5.201 -7.834 -13.921 1.00 78.50 89 LYS A CA 1
ATOM 726 C C . LYS A 1 89 ? 6.291 -7.111 -14.701 1.00 78.50 89 LYS A C 1
ATOM 728 O O . LYS A 1 89 ? 6.008 -6.168 -15.435 1.00 78.50 89 LYS A O 1
ATOM 733 N N . PHE A 1 90 ? 7.538 -7.522 -14.510 1.00 73.62 90 PHE A N 1
ATOM 734 C CA . PHE A 1 90 ? 8.651 -6.972 -15.274 1.00 73.62 90 PHE A CA 1
ATOM 735 C C . PHE A 1 90 ? 8.639 -7.546 -16.688 1.00 73.62 90 PHE A C 1
ATOM 737 O O . PHE A 1 90 ? 8.642 -8.762 -16.865 1.00 73.62 90 PHE A O 1
ATOM 744 N N . THR A 1 91 ? 8.638 -6.666 -17.686 1.00 73.38 91 THR A N 1
ATOM 745 C CA . THR A 1 91 ? 8.869 -7.042 -19.083 1.00 73.38 91 THR A CA 1
ATOM 746 C C . THR A 1 91 ? 10.193 -6.419 -19.490 1.00 73.38 91 THR A C 1
ATOM 748 O O . THR A 1 91 ? 10.287 -5.201 -19.628 1.00 73.38 91 THR A O 1
ATOM 751 N N . PHE A 1 92 ? 11.236 -7.238 -19.602 1.00 72.81 92 PHE A N 1
ATOM 752 C CA . PHE A 1 92 ? 12.542 -6.775 -20.058 1.00 72.81 92 PHE A CA 1
ATOM 753 C C . PHE A 1 92 ? 12.550 -6.745 -21.584 1.00 72.81 92 PHE A C 1
ATOM 755 O O . PHE A 1 92 ? 12.172 -7.725 -22.226 1.00 72.81 92 PHE A O 1
ATOM 762 N N . HIS A 1 93 ? 12.967 -5.621 -22.165 1.00 71.69 93 HIS A N 1
ATOM 763 C CA . HIS A 1 93 ? 13.165 -5.541 -23.606 1.00 71.69 93 HIS A CA 1
ATOM 764 C C . HIS A 1 93 ? 14.418 -6.356 -23.973 1.00 71.69 93 HIS A C 1
ATOM 766 O O . HIS A 1 93 ? 15.448 -6.178 -23.315 1.00 71.69 93 HIS A O 1
ATOM 772 N N . PRO A 1 94 ? 14.369 -7.257 -24.971 1.00 75.75 94 PRO A N 1
ATOM 773 C CA . PRO A 1 94 ? 15.520 -8.085 -25.303 1.00 75.75 94 PRO A CA 1
ATOM 774 C C . PRO A 1 94 ? 16.685 -7.217 -25.791 1.00 75.75 94 PRO A C 1
ATOM 776 O O . PRO A 1 94 ? 16.569 -6.501 -26.782 1.00 75.75 94 PRO A O 1
ATOM 779 N N . VAL A 1 95 ? 17.824 -7.293 -25.094 1.00 78.19 95 VAL A N 1
ATOM 780 C CA . VAL A 1 95 ? 19.057 -6.563 -25.446 1.00 78.19 95 VAL A CA 1
ATOM 781 C C . VAL A 1 95 ? 19.512 -6.932 -26.859 1.00 78.19 95 VAL A C 1
ATOM 783 O O . VAL A 1 95 ? 19.885 -6.057 -27.634 1.00 78.19 95 VAL A O 1
ATOM 786 N N . CYS A 1 96 ? 19.362 -8.203 -27.233 1.00 77.06 96 CYS A N 1
ATOM 787 C CA . CYS A 1 96 ? 19.753 -8.710 -28.546 1.00 77.06 96 CYS A CA 1
ATOM 788 C C . CYS A 1 96 ? 18.806 -8.310 -29.691 1.00 77.06 96 CYS A C 1
ATOM 790 O O . CYS A 1 96 ? 19.098 -8.580 -30.848 1.00 77.06 96 CYS A O 1
ATOM 792 N N . SER A 1 97 ? 17.678 -7.648 -29.401 1.00 82.31 97 SER A N 1
ATOM 793 C CA . SER A 1 97 ? 16.852 -6.998 -30.430 1.00 82.31 97 SER A CA 1
ATOM 794 C C . SER A 1 97 ? 17.130 -5.495 -30.536 1.00 82.31 97 SER A C 1
ATOM 796 O O . SER A 1 97 ? 16.385 -4.776 -31.203 1.00 82.31 97 SER A O 1
ATOM 798 N N . SER A 1 98 ? 18.122 -4.987 -29.803 1.00 84.19 98 SER A N 1
ATOM 799 C CA . SER A 1 98 ? 18.475 -3.573 -29.808 1.00 84.19 98 SER A CA 1
ATOM 800 C C . SER A 1 98 ? 19.300 -3.220 -31.041 1.00 84.19 98 SER A C 1
ATOM 802 O O . SER A 1 98 ? 20.130 -3.999 -31.498 1.00 84.19 98 SER A O 1
ATOM 804 N N . ILE A 1 99 ? 19.155 -1.990 -31.532 1.00 85.38 99 ILE A N 1
ATOM 805 C CA . ILE A 1 99 ? 20.016 -1.467 -32.600 1.00 85.38 99 ILE A CA 1
ATOM 806 C C . ILE A 1 99 ? 21.495 -1.440 -32.190 1.00 85.38 99 ILE A C 1
ATOM 808 O O . ILE A 1 99 ? 22.366 -1.523 -33.049 1.00 85.38 99 ILE A O 1
ATOM 812 N N . PHE A 1 100 ? 21.789 -1.383 -30.887 1.00 83.62 100 PHE A N 1
ATOM 813 C CA . PHE A 1 100 ? 23.159 -1.321 -30.377 1.00 83.62 100 PHE A CA 1
ATOM 814 C C . PHE A 1 100 ? 23.973 -2.599 -30.603 1.00 83.62 100 PHE A C 1
ATOM 816 O O . PHE A 1 100 ? 25.196 -2.518 -30.621 1.00 83.62 100 PHE A O 1
ATOM 823 N N . VAL A 1 101 ? 23.311 -3.744 -30.803 1.00 84.88 101 VAL A N 1
ATOM 824 C CA . VAL A 1 101 ? 23.967 -5.009 -31.183 1.00 84.88 101 VAL A CA 1
ATOM 825 C C . VAL A 1 101 ? 23.934 -5.253 -32.691 1.00 84.88 101 VAL A C 1
ATOM 827 O O . VAL A 1 101 ? 24.404 -6.276 -33.167 1.00 84.88 101 VAL A O 1
ATOM 830 N N . SER A 1 102 ? 23.346 -4.340 -33.471 1.00 87.06 102 SER A N 1
ATOM 831 C CA . SER A 1 102 ? 23.322 -4.500 -34.920 1.00 87.06 102 SER A CA 1
ATOM 832 C C . SER A 1 102 ? 24.708 -4.261 -35.508 1.00 87.06 102 SER A C 1
ATOM 834 O O . SER A 1 102 ? 25.401 -3.311 -35.136 1.00 87.06 102 SER A O 1
ATOM 836 N N . GLN A 1 103 ? 25.065 -5.066 -36.506 1.00 86.19 103 GLN A N 1
ATOM 837 C CA . GLN A 1 103 ? 26.329 -4.935 -37.227 1.00 86.19 103 GLN A CA 1
ATOM 838 C C . GLN A 1 103 ? 26.545 -3.514 -37.775 1.00 86.19 103 GLN A C 1
ATOM 840 O O . GLN A 1 103 ? 27.631 -2.955 -37.667 1.00 86.19 103 GLN A O 1
ATOM 845 N N . GLN A 1 104 ? 25.478 -2.886 -38.283 1.00 88.75 104 GLN A N 1
ATOM 846 C CA . GLN A 1 104 ? 25.518 -1.513 -38.794 1.00 88.75 104 GLN A CA 1
ATOM 847 C C . GLN A 1 104 ? 25.924 -0.498 -37.717 1.00 88.75 104 GLN A C 1
ATOM 849 O O . GLN A 1 104 ? 26.670 0.441 -37.995 1.00 88.75 104 GLN A O 1
ATOM 854 N N . TRP A 1 105 ? 25.436 -0.671 -36.486 1.00 88.62 105 TRP A N 1
ATOM 855 C CA . TRP A 1 105 ? 25.802 0.198 -35.372 1.00 88.62 105 TRP A CA 1
ATOM 856 C C . TRP A 1 105 ? 27.248 -0.024 -34.935 1.00 88.62 105 TRP A C 1
ATOM 858 O O . TRP A 1 105 ? 27.969 0.949 -34.720 1.00 88.62 105 TRP A O 1
ATOM 868 N N . ILE A 1 106 ? 27.683 -1.283 -34.852 1.00 87.31 106 ILE A N 1
ATOM 869 C CA . ILE A 1 106 ? 29.058 -1.645 -34.484 1.00 87.31 106 ILE A CA 1
ATOM 870 C C . ILE A 1 106 ? 30.042 -1.049 -35.495 1.00 87.31 106 ILE A C 1
ATOM 872 O O . ILE A 1 106 ? 30.985 -0.364 -35.108 1.00 87.31 106 ILE A O 1
ATOM 876 N N . GLU A 1 107 ? 29.7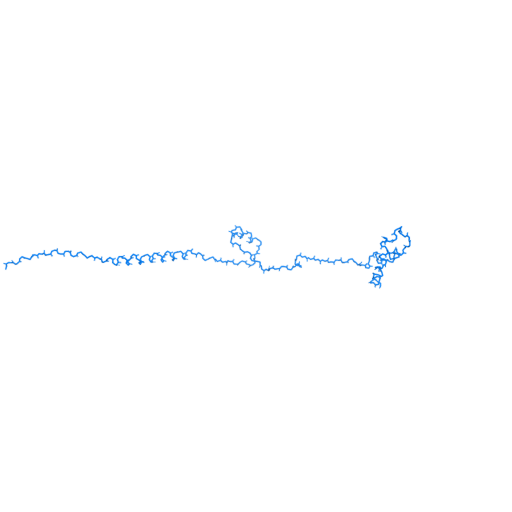86 -1.207 -36.793 1.00 88.50 107 GLU A N 1
ATOM 877 C CA . GLU A 1 107 ? 30.617 -0.633 -37.857 1.00 88.50 107 GLU A CA 1
ATOM 878 C C . GLU A 1 107 ? 30.677 0.899 -37.790 1.00 88.50 107 GLU A C 1
ATOM 880 O O . GLU A 1 107 ? 31.738 1.494 -38.000 1.00 88.50 107 GLU A O 1
ATOM 885 N N . ALA A 1 108 ? 29.573 1.553 -37.413 1.00 86.94 108 ALA A N 1
ATOM 886 C CA 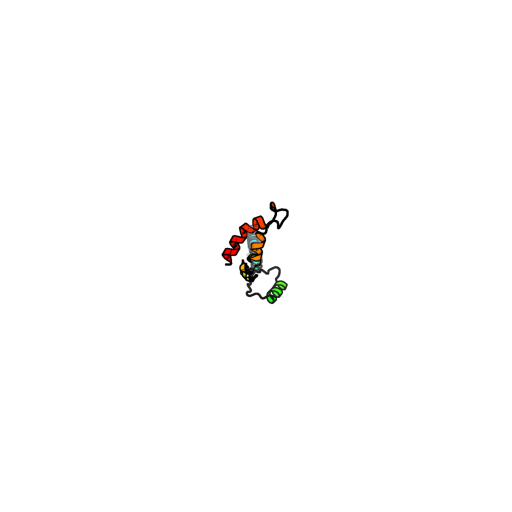. ALA A 1 108 ? 29.526 3.002 -37.250 1.00 86.94 108 ALA A CA 1
ATOM 887 C C . ALA A 1 108 ? 30.451 3.527 -36.132 1.00 86.94 108 ALA A C 1
ATOM 889 O O . ALA A 1 108 ? 30.849 4.700 -36.174 1.00 86.94 108 ALA A O 1
ATOM 890 N N . LEU A 1 109 ? 30.829 2.682 -35.162 1.00 85.88 109 LEU A N 1
ATOM 891 C CA . LEU A 1 109 ? 31.795 3.023 -34.110 1.00 85.88 109 LEU A CA 1
ATOM 892 C C . LEU A 1 109 ? 33.229 3.146 -34.647 1.00 85.88 109 LEU A C 1
ATOM 894 O O . LEU A 1 109 ? 34.032 3.862 -34.053 1.00 85.88 109 LEU A O 1
ATOM 898 N N . TYR A 1 110 ? 33.542 2.505 -35.777 1.00 85.06 110 TYR A N 1
ATOM 899 C CA . TYR A 1 110 ? 34.888 2.472 -36.365 1.00 85.06 110 TYR A CA 1
ATOM 900 C C . TYR A 1 110 ? 35.056 3.413 -37.569 1.00 85.06 110 TYR A C 1
ATOM 902 O O . TYR A 1 110 ? 36.098 3.408 -38.227 1.00 85.06 110 TYR A O 1
ATOM 910 N N . LEU A 1 111 ? 34.057 4.251 -37.864 1.00 85.25 111 LEU A N 1
ATOM 911 C CA . LEU A 1 111 ? 34.137 5.233 -38.947 1.00 85.25 111 LEU A CA 1
ATOM 912 C C . LEU A 1 111 ? 35.178 6.325 -38.649 1.00 85.25 111 LEU A C 1
ATOM 914 O O . LEU A 1 111 ? 35.031 7.127 -37.724 1.00 85.25 111 LEU A O 1
ATOM 918 N N . PHE A 1 112 ? 36.206 6.408 -39.495 1.00 74.50 112 PHE A N 1
ATOM 919 C CA . PHE A 1 112 ? 37.235 7.447 -39.423 1.00 74.50 112 PHE A CA 1
ATOM 920 C C . PHE A 1 112 ? 36.683 8.837 -39.780 1.00 74.50 112 PHE A C 1
ATOM 922 O O . PHE A 1 112 ? 35.822 8.972 -40.645 1.00 74.50 112 PHE A O 1
ATOM 929 N N . ASN A 1 113 ? 37.214 9.888 -39.138 1.00 73.56 113 ASN A N 1
ATOM 930 C CA . ASN A 1 113 ? 36.856 11.302 -39.371 1.00 73.56 113 ASN A CA 1
ATOM 931 C C . ASN A 1 113 ? 35.373 11.651 -39.212 1.00 73.56 113 ASN A C 1
ATOM 933 O O . ASN A 1 113 ? 34.930 12.720 -39.632 1.00 73.56 113 ASN A O 1
ATOM 937 N N . ALA A 1 114 ? 34.594 10.791 -38.568 1.00 73.00 114 ALA A N 1
ATOM 938 C CA . ALA A 1 114 ? 33.178 11.046 -38.411 1.00 73.00 114 ALA A CA 1
ATOM 939 C C . ALA A 1 114 ? 32.871 12.101 -37.324 1.00 73.00 114 ALA A C 1
ATOM 941 O O . ALA A 1 114 ? 31.708 12.452 -37.128 1.00 73.00 114 ALA A O 1
ATOM 942 N N . SER A 1 115 ? 33.889 12.617 -36.628 1.00 78.25 115 SER A N 1
ATOM 943 C CA . SER A 1 115 ? 33.829 13.832 -35.813 1.00 78.25 115 SER A CA 1
ATOM 944 C C . SER A 1 115 ? 35.102 14.654 -35.994 1.00 78.25 115 SER A C 1
ATOM 946 O O . SER A 1 115 ? 36.203 14.116 -36.098 1.00 78.25 115 SER A O 1
ATOM 948 N N . LYS A 1 116 ? 34.951 15.982 -35.966 1.00 77.56 116 LYS A N 1
ATOM 949 C CA . LYS A 1 116 ? 36.061 16.949 -35.956 1.00 77.56 116 LYS A CA 1
ATOM 950 C C . LYS A 1 116 ? 36.839 16.934 -34.630 1.00 77.56 116 LYS A C 1
ATOM 952 O O . LYS A 1 116 ? 37.967 17.413 -34.576 1.00 77.56 116 LYS A O 1
ATOM 957 N N . TYR A 1 117 ? 36.244 16.379 -33.572 1.00 77.12 117 TYR A N 1
ATOM 958 C CA . TYR A 1 117 ? 36.787 16.348 -32.214 1.00 77.12 117 TYR A CA 1
ATOM 959 C C . TYR A 1 117 ? 36.937 14.904 -31.730 1.00 77.12 117 TYR A C 1
ATOM 961 O O . TYR A 1 117 ? 36.250 14.470 -30.810 1.00 77.12 117 TYR A O 1
ATOM 969 N N . VAL A 1 118 ? 37.852 14.168 -32.364 1.00 73.25 118 VAL A N 1
ATOM 970 C CA . VAL A 1 118 ? 38.143 12.749 -32.084 1.00 73.25 118 VAL A CA 1
ATOM 971 C C . VAL A 1 118 ? 38.338 12.436 -30.587 1.00 73.25 118 VAL A C 1
ATOM 973 O O . VAL A 1 118 ? 37.756 11.456 -30.135 1.00 73.25 118 VAL A O 1
ATOM 976 N N . PRO A 1 119 ? 39.051 13.248 -29.774 1.00 75.00 119 PRO A N 1
ATOM 977 C CA . PRO A 1 119 ? 39.259 12.933 -28.353 1.00 75.00 119 PRO A CA 1
ATOM 978 C C . PRO A 1 119 ? 37.985 12.955 -27.491 1.00 75.00 119 PRO A C 1
ATOM 980 O O . PRO A 1 119 ? 37.985 12.393 -26.402 1.00 75.00 119 PRO A O 1
ATOM 983 N N . PHE A 1 120 ? 36.918 13.615 -27.953 1.00 78.44 120 PHE A N 1
ATOM 984 C CA . PHE A 1 120 ? 35.624 13.704 -27.260 1.00 78.44 120 PHE A CA 1
ATOM 985 C C . PHE A 1 120 ? 34.519 12.935 -27.989 1.00 78.44 120 PHE A C 1
ATOM 987 O O . PHE A 1 120 ? 33.346 13.021 -27.626 1.00 78.44 120 PHE A O 1
ATOM 994 N N . ASP A 1 121 ? 34.872 12.208 -29.047 1.00 84.25 121 ASP A N 1
ATOM 995 C CA . ASP A 1 121 ? 33.923 11.402 -29.789 1.00 84.25 121 ASP A CA 1
ATOM 996 C C . ASP A 1 121 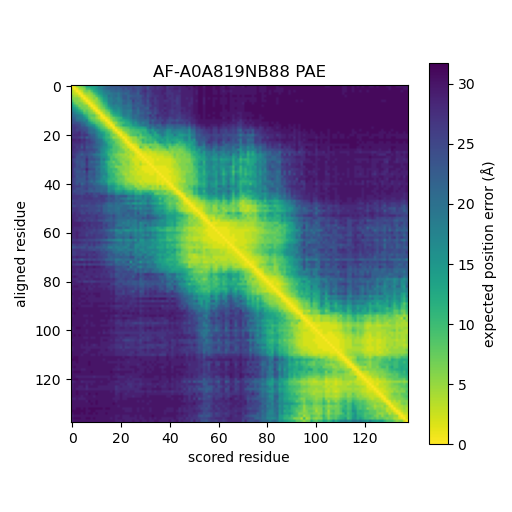? 33.567 10.165 -28.963 1.00 84.25 121 ASP A C 1
ATOM 998 O O . ASP A 1 121 ? 34.435 9.350 -28.646 1.00 84.25 121 ASP A O 1
ATOM 1002 N N . PHE A 1 122 ? 32.286 10.013 -28.623 1.00 84.50 122 PHE A N 1
ATOM 1003 C CA . PHE A 1 122 ? 31.792 8.903 -27.806 1.00 84.50 122 PHE A CA 1
ATOM 1004 C C . PHE A 1 122 ? 32.173 7.527 -28.374 1.00 84.50 122 PHE A C 1
ATOM 1006 O O . PHE A 1 122 ? 32.308 6.566 -27.617 1.00 84.50 122 PHE A O 1
ATOM 1013 N N . ARG A 1 123 ? 32.388 7.423 -29.691 1.00 83.44 123 ARG A N 1
ATOM 1014 C CA . ARG A 1 123 ? 32.767 6.178 -30.368 1.00 83.44 123 ARG A CA 1
ATOM 1015 C C . ARG A 1 123 ? 34.138 5.664 -29.957 1.00 83.44 123 ARG A C 1
ATOM 1017 O O . ARG A 1 123 ? 34.353 4.452 -29.941 1.00 83.44 123 ARG A O 1
ATOM 1024 N N . THR A 1 124 ? 35.036 6.558 -29.547 1.00 77.62 124 THR A N 1
ATOM 1025 C CA . THR A 1 124 ? 36.351 6.169 -29.017 1.00 77.62 124 THR A CA 1
ATOM 1026 C C . THR A 1 124 ? 36.229 5.313 -27.757 1.00 77.62 124 THR A C 1
ATOM 1028 O O . THR A 1 124 ? 36.948 4.331 -27.620 1.00 77.62 124 THR A O 1
ATOM 1031 N N . THR A 1 125 ? 35.261 5.614 -26.887 1.00 80.19 125 THR A N 1
ATOM 1032 C CA . THR A 1 125 ? 34.991 4.845 -25.661 1.00 80.19 125 THR A CA 1
ATOM 1033 C C . THR A 1 125 ? 33.947 3.744 -25.868 1.00 80.19 125 THR A C 1
ATOM 1035 O O . THR A 1 125 ? 33.961 2.741 -25.163 1.00 80.19 125 THR A O 1
ATOM 1038 N N . ALA A 1 126 ? 33.017 3.911 -26.811 1.00 81.44 126 ALA A N 1
ATOM 1039 C CA . ALA A 1 126 ? 31.963 2.930 -27.071 1.00 81.44 126 ALA A CA 1
ATOM 1040 C C . ALA A 1 126 ? 32.473 1.695 -27.838 1.00 81.44 126 ALA A C 1
ATOM 1042 O O . ALA A 1 126 ? 31.979 0.592 -27.609 1.00 81.44 126 ALA A O 1
ATOM 1043 N N . SER A 1 127 ? 33.485 1.850 -28.698 1.00 75.75 127 SER A N 1
ATOM 1044 C CA . SER A 1 127 ? 34.0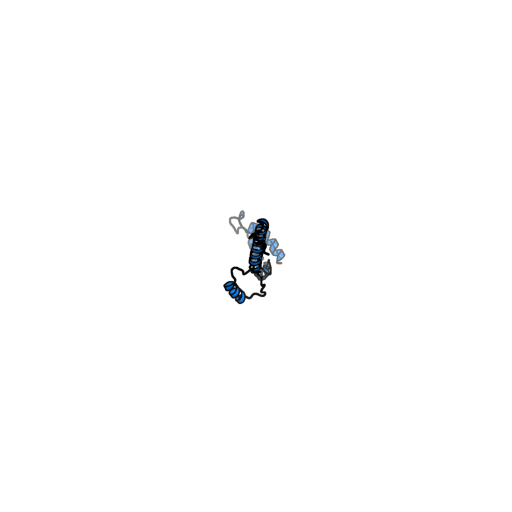97 0.731 -29.435 1.00 75.75 127 SER A CA 1
ATOM 1045 C C . SER A 1 127 ? 34.671 -0.348 -28.506 1.00 75.75 127 SER A C 1
ATOM 1047 O O . SER A 1 127 ? 34.494 -1.532 -28.778 1.00 75.75 127 SER A O 1
ATOM 1049 N N . SER A 1 128 ? 35.252 0.024 -27.358 1.00 75.25 128 SER A N 1
ATOM 1050 C CA . SER A 1 128 ? 35.762 -0.943 -26.371 1.00 75.25 128 SER A CA 1
ATOM 1051 C C . SER A 1 128 ? 34.666 -1.711 -25.622 1.00 75.25 128 SER A C 1
ATOM 1053 O O . SER A 1 128 ? 34.926 -2.795 -25.111 1.00 75.25 128 SER A O 1
ATOM 1055 N N . GLN A 1 129 ? 33.440 -1.180 -25.572 1.00 73.50 129 GLN A N 1
ATOM 1056 C CA . GLN A 1 129 ? 32.297 -1.818 -24.910 1.00 73.50 129 GLN A CA 1
ATOM 1057 C C . GLN A 1 129 ? 31.510 -2.726 -25.861 1.00 73.50 129 GLN A C 1
ATOM 1059 O O . GLN A 1 129 ? 30.894 -3.690 -25.415 1.00 73.50 129 GLN A O 1
ATOM 1064 N N . SER A 1 130 ? 31.542 -2.442 -27.168 1.00 70.44 130 SER A N 1
ATOM 1065 C CA . SER A 1 130 ? 30.760 -3.169 -28.178 1.00 70.44 130 SER A CA 1
ATOM 1066 C C . SER A 1 130 ? 31.126 -4.654 -28.315 1.00 70.44 130 SER A C 1
ATOM 1068 O O . SER A 1 130 ? 30.231 -5.470 -28.511 1.00 70.44 130 SER A O 1
ATOM 1070 N N . ILE A 1 131 ? 32.397 -5.015 -28.097 1.00 64.56 131 ILE A N 1
ATOM 1071 C CA . ILE A 1 131 ? 32.908 -6.398 -28.189 1.00 64.56 131 ILE A CA 1
ATOM 1072 C C . ILE A 1 131 ? 32.171 -7.337 -27.218 1.00 64.56 131 ILE A C 1
ATOM 1074 O O . ILE A 1 131 ? 31.883 -8.480 -27.550 1.00 64.56 131 ILE A O 1
ATOM 1078 N N . HIS A 1 132 ? 31.800 -6.843 -26.033 1.00 64.44 132 HIS A N 1
ATOM 1079 C CA . HIS A 1 132 ? 31.128 -7.655 -25.017 1.00 64.44 132 HIS A CA 1
ATOM 1080 C C . HIS A 1 132 ? 29.659 -7.960 -25.358 1.00 64.44 132 HIS A C 1
ATOM 1082 O O . HIS A 1 132 ? 29.133 -9.014 -24.999 1.00 64.44 132 HIS A O 1
ATOM 1088 N N . TYR A 1 133 ? 28.983 -7.036 -26.043 1.00 65.06 133 TYR A N 1
ATOM 1089 C CA . TYR A 1 133 ? 27.572 -7.198 -26.394 1.00 65.06 133 TYR A CA 1
ATOM 1090 C C . TYR A 1 133 ? 27.369 -8.119 -27.602 1.00 65.06 133 TYR A C 1
ATOM 1092 O O . TYR A 1 133 ? 26.352 -8.806 -27.653 1.00 65.06 133 TYR A O 1
ATOM 1100 N N . ASP A 1 134 ? 28.331 -8.156 -28.527 1.00 65.81 134 ASP A N 1
ATOM 1101 C CA . ASP A 1 134 ? 28.307 -9.045 -29.694 1.00 65.81 134 ASP A CA 1
ATOM 1102 C C . ASP A 1 134 ? 28.419 -10.523 -29.271 1.00 65.81 134 ASP A C 1
ATOM 1104 O O . ASP A 1 134 ? 27.518 -11.309 -29.548 1.00 65.81 134 ASP A O 1
ATOM 1108 N N . GLU A 1 135 ? 29.418 -10.877 -28.449 1.00 65.56 135 GLU A N 1
ATOM 1109 C CA . GLU A 1 135 ? 29.621 -12.252 -27.941 1.00 65.56 135 GLU A CA 1
ATOM 1110 C C . GLU A 1 135 ? 28.459 -12.793 -27.092 1.00 65.56 135 GLU A C 1
ATOM 1112 O O . GLU A 1 135 ? 28.281 -13.999 -26.955 1.00 65.56 135 GLU A O 1
ATOM 1117 N N . THR A 1 136 ? 27.674 -11.911 -26.471 1.00 67.75 136 THR A N 1
ATOM 1118 C CA . THR A 1 136 ? 26.554 -12.327 -25.611 1.00 67.75 136 THR A CA 1
ATOM 1119 C C . THR A 1 136 ? 25.281 -12.602 -26.420 1.00 67.75 136 THR A C 1
ATOM 1121 O O . THR A 1 136 ? 24.378 -13.294 -25.944 1.00 67.75 136 THR A O 1
ATOM 1124 N N . CYS A 1 137 ? 25.185 -12.043 -27.628 1.00 70.56 137 CYS A N 1
ATOM 1125 C CA . CYS A 1 137 ? 23.999 -12.113 -28.476 1.00 70.56 137 CYS A CA 1
ATOM 1126 C C . CYS A 1 137 ? 24.170 -13.000 -29.722 1.00 70.56 137 CYS A C 1
ATOM 1128 O O . CYS A 1 137 ? 23.155 -13.266 -30.374 1.00 70.56 137 CYS A O 1
ATOM 1130 N N . HIS A 1 138 ? 25.389 -13.469 -30.023 1.00 61.19 138 HIS A N 1
ATOM 1131 C CA . HIS A 1 138 ? 25.725 -14.330 -31.164 1.00 61.19 138 HIS A CA 1
ATOM 1132 C C . HIS A 1 138 ? 26.347 -15.675 -30.770 1.00 61.19 138 HIS A C 1
ATOM 1134 O O . HIS A 1 138 ? 27.176 -15.715 -29.837 1.00 61.19 138 HIS A O 1
#

Mean predicted aligned error: 19.63 Å

Foldseek 3Di:
DDDDDDDDDDPPDDDDDPPVVVVVVVVVVVVVVVVVVVVVVVPDDDDDDDDDPPDDPVNVVVCCVVPVPPDDDDDPDPDDDPCVVDDDDDDDDDLLVDPLLDPVNLVVLVDPPPDPCVVPPVSVVVNVVNVVSNVVND

pLDDT: mean 77.62, std 11.45, range [41.03, 93.69]

Sequence (138 aa):
MLEENEYDDNDDEPEDPPIILKQQKQTTWLYMSLYVLLYVGLRNPQAQVITIAPITLNIFDELYLEYNETLSCPCSTTMVPYKNFVSQKFTFHPVCSSIFVSQQWIEALYLFNASKYVPFDFRTTASSQSIHYDETCH

Solvent-accessible surface area (backbone atoms only — not comparable to full-atom values): 9339 Å² total; per-residue (Å²): 139,78,88,82,79,84,83,81,86,76,82,82,76,83,80,77,62,79,64,60,62,54,51,55,54,52,52,49,52,51,52,51,51,52,50,52,51,51,54,55,58,73,63,59,76,81,85,78,87,84,86,79,80,89,78,48,72,71,59,47,55,55,47,47,74,77,37,56,94,77,65,79,86,79,71,94,62,97,73,78,66,65,74,80,79,51,86,83,84,87,80,81,78,63,67,74,77,35,67,80,62,31,68,71,47,53,54,60,40,70,52,78,80,79,50,97,52,60,95,76,37,66,37,72,65,46,50,75,54,48,64,62,54,44,65,75,65,101

Secondary structure (DSSP, 8-state):
--PPP------------HHHHHHHHHHHHHHHHHHHHHHHHHT---PPPPP--SPPHHHHHHHHHHHTTT-----S-S---GGGT------PPPGGGSGGGSHHHHHHHT-TTS-S-GGG-HHHHHHHHHHHHHHHH-

Radius of gyration: 52.42 Å; Cα contacts (8 Å, |Δi|>4): 27; chains: 1; bounding box: 85×31×159 Å

Organism: NCBI:txid433720

=== Feature glossary ===
Each block in this record encodes a different view of the same protein. In brief:

Predicted aligned error. PAE(i, j) answers: if I align the predicted and true structures on residue i, how far off (in Å) do I expect residue j to be? A block-diagonal PAE matrix with low values on the blocks and high values off-diagonal is the signature of a multi-domain protein with confidently predicted domains but uncertain inter-domain orientation.

Contact-map, Ramachandran, and PAE plots. Plot images: a contact map (which residues are close in 3D, as an N×N binary image), a Ramachandran scatter (backbone torsion angles, revealing secondary-structure composition at a glance), and — for AlphaFold structures — a PAE heatmap (pairwise prediction confidence).

Backbone torsions (φ/ψ). φ (phi) and ψ (psi) are the two rotatable backbone dihedrals per residue: φ is the C(i-1)–N–Cα–C torsion, ψ is the N–Cα–C–N(i+1) torsion, both in degrees on (−180°, 180°]. α-helical residues cluster near (−60°, −45°); β-strand residues near (−120°, +130°). A Ramachandran plot is simply a scatter of (φ, ψ) for every residue.

Foldseek 3Di. A 3Di character summarizes, for each residue, the relative orientation of the Cα frame of its nearest spatial neighbor. Because it encodes fold topology rather than chemistry, 3Di alignments detect remote structural similarity that sequence alignment misses.

Radius of gyration, Cα contacts, bounding box. Three whole-structure scalars: the radius of gyration (RMS distance of Cα from centroid, in Å), the count of Cα–Cα contacts (pairs closer than 8 Å and separated by more than four residues in sequence — i.e. tertiary, not local, contacts), and the bounding-box dimensions. Together they distinguish compact globular folds from extended fibres or disordered chains.

Sequence. Sequence gives the chain of amino acids in standard one-letter code (A=alanine, C=cysteine, …, Y=tyrosine), read N→C. It is the only feature that is directly encoded by the gene; all structural features are derived from the folded form of this sequence.

mmCIF coordinates. Atomic coordinates in PDBx/mmCIF format — the same representation the Protein Data Bank distributes. Each line of the _atom_site loop places one backbone atom in Cartesian space (units: ångströms, origin: arbitrary).

Secondary structure 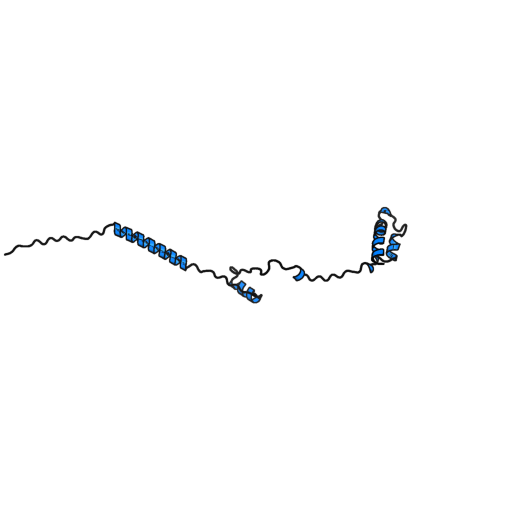(3-state, P-SEA). Three-state secondary structure (P-SEA) collapses the eight DSSP classes into helix (a), strand (b), and coil (c). P-SEA assigns these from Cα geometry alone — distances and angles — without requiring backbone oxygens, so it works on any Cα trace.

InterPro / GO / CATH / organism. Functional annotations link the protein to curated databases. InterPro entries identify conserved domains and families by matching the sequence against member-database signatures (Pfam, PROSITE, CDD, …). Gene Ontology (GO) terms describe molecular function, biological process, and cellular component in a controlled vocabulary. CATH places the structure in a hierarchical fold classification (Class/Architecture/Topology/Homologous-superfamily). The organism is the source species.

B-factor. B-factor (Debye–Waller factor) reflects atomic displacement in the crystal lattice. It is an experimental observable (units Å²), not a prediction; low values mean the atom is pinned down, high values mean it moves or is heterogeneous across the crystal.

Rendered structure images. Structure images are PyMOL renders 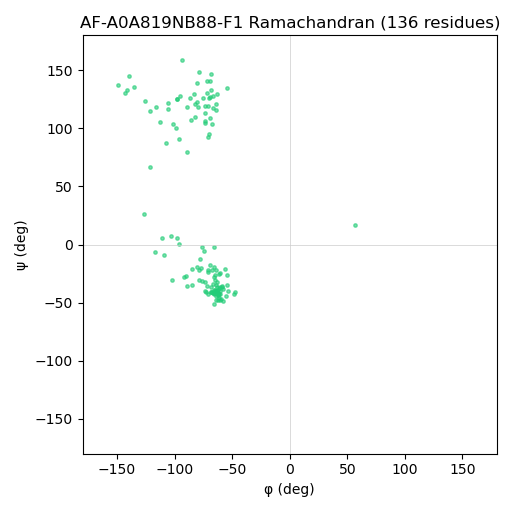from six orthogonal camera directions. Cartoon representation draws helices as coils and strands as arrows; sticks shows the backbone as bonds; surface shows the solvent-excluded envelope. Rainbow coloring maps sequence position to hue (blue→red, N→C); chain coloring assigns a distinct color per polypeptide.

Solvent-accessible surface area. Solvent-accessible surface area (SASA) is the area in Å² traced out by the centre of a 1.4 Å probe sphere (a water molecule) rolled over the protein's van der Waals surface (Shrake–Rupley / Lee–Richards construction). Buried residues have near-zero SASA; fully exposed residues can exceed 200 Å². The total SASA scales roughly with the number of surface residues.

Secondary structure (8-state, DSSP). The SS8 string is DSSP's per-residue secondary-structure call. α-helix (H) means an i→i+4 H-bond ladder; β-strand (E) means the residue participates in a β-sheet; 3₁₀ (G) and π (I) are tighter and wider helices; T/S are turns/bends; '-' is loop.

pLDDT. For AlphaFold models, the B-factor field carries pLDDT — the model's own estimate of local accuracy on a 0–100 scale. Regions with pLDDT<50 should be treated as essentially unmodeled; they often correspond to intrinsically disordered segments.

Nearest PDB structures. Nearest PDB neighbors are the top structural matches found by Foldseek when searching this structure against the entire Protein Data Bank. Each hit reports a TM-score (0 to 1; >0.5 almost always implies the same fold) and an E-value. These are *structural* homologs — they may share no detectable sequence similarity.